Protein AF-A0ABD1E4P8-F1 (afdb_monomer)

Foldseek 3Di:
DDDDDDDPPDDPPPPPPPPPPCPPPPDDFLVRLVVLVVQLVVCCVVPVPDDVQVSLVVSCVVVVHDSVSSVVSVVVCVVPVDRDGPDDPDDDPLPQVPDDPVLLVVLVVLCVVCVVVVHHDDLVNSLVVQCVDPVHDNDDSVSSVVNCVVSVHD

Mean predicted aligned error: 14.33 Å

Solvent-accessible surface area (backbone atoms only — not comparable to full-atom values): 9844 Å² total; per-residue (Å²): 135,87,83,82,88,80,84,80,81,75,77,77,78,79,72,82,78,75,78,68,79,74,73,73,81,62,74,66,51,53,66,60,53,45,52,55,51,51,51,52,51,49,48,43,71,78,40,77,85,63,56,68,69,57,56,36,51,52,52,20,64,74,73,72,45,60,49,69,58,52,49,52,52,53,53,48,30,71,74,66,74,51,84,70,69,69,77,80,86,72,75,81,78,57,77,61,82,73,58,53,71,67,60,53,52,53,52,50,51,56,50,49,50,27,55,76,68,77,41,84,72,44,71,67,61,50,48,53,56,45,59,68,36,86,94,42,80,78,70,52,74,74,52,50,53,56,39,37,51,73,74,73,48,132

Organism: Hypothenemus hampei (NCBI:txid57062)

Structure (mmCIF, N/CA/C/O backbone):
data_AF-A0ABD1E4P8-F1
#
_entry.id   AF-A0ABD1E4P8-F1
#
loop_
_atom_site.group_PDB
_atom_site.id
_atom_site.type_symbol
_atom_site.label_atom_id
_atom_site.label_alt_id
_atom_site.label_comp_id
_atom_site.label_asym_id
_atom_site.label_entity_id
_atom_site.label_seq_id
_atom_site.pdbx_PDB_ins_code
_atom_site.Cartn_x
_atom_site.Cartn_y
_atom_site.Cartn_z
_atom_site.occupancy
_atom_site.B_iso_or_equiv
_atom_site.auth_seq_id
_atom_site.auth_comp_id
_atom_site.auth_asym_id
_atom_site.auth_atom_id
_atom_site.pdbx_PDB_model_num
ATOM 1 N N . MET A 1 1 ? -72.782 -15.344 -14.447 1.00 40.84 1 MET A N 1
ATOM 2 C CA . MET A 1 1 ? -72.439 -14.010 -14.988 1.00 40.84 1 MET A CA 1
ATOM 3 C C . MET A 1 1 ? -71.128 -13.579 -14.341 1.00 40.84 1 MET A C 1
ATOM 5 O O . MET A 1 1 ? -71.060 -13.559 -13.121 1.00 40.84 1 MET A O 1
ATOM 9 N N . ASN A 1 2 ? -70.080 -13.361 -15.140 1.00 48.25 2 ASN A N 1
ATOM 10 C CA . ASN A 1 2 ? -68.762 -12.881 -14.695 1.00 48.25 2 ASN A CA 1
ATOM 11 C C . ASN A 1 2 ? -68.816 -11.394 -14.304 1.00 48.25 2 ASN A C 1
ATOM 13 O O . ASN A 1 2 ? -69.530 -10.641 -14.968 1.00 48.25 2 ASN A O 1
ATOM 17 N N . PRO A 1 3 ? -67.937 -10.936 -13.398 1.00 48.19 3 PRO A N 1
ATOM 18 C CA . PRO A 1 3 ? -67.312 -9.633 -13.546 1.00 48.19 3 PRO A CA 1
ATOM 19 C C . PRO A 1 3 ? -65.810 -9.792 -13.808 1.00 48.19 3 PRO A C 1
ATOM 21 O O . PRO A 1 3 ? -65.098 -10.532 -13.130 1.00 48.19 3 PRO A O 1
ATOM 24 N N . GLY A 1 4 ? -65.367 -9.117 -14.866 1.00 44.00 4 GLY A N 1
ATOM 25 C CA . GLY A 1 4 ? -64.029 -9.193 -15.426 1.00 44.00 4 GLY A CA 1
ATOM 26 C C . GLY A 1 4 ? -62.950 -8.601 -14.526 1.00 44.00 4 GLY A C 1
ATOM 27 O O . GLY A 1 4 ? -63.155 -7.636 -13.791 1.00 44.00 4 GLY A O 1
ATOM 28 N N . GLN A 1 5 ? -61.771 -9.196 -14.650 1.00 42.38 5 GLN A N 1
ATOM 29 C CA . GLN A 1 5 ? -60.509 -8.664 -14.168 1.00 42.38 5 GLN A CA 1
ATOM 30 C C . GLN A 1 5 ? -60.193 -7.345 -14.890 1.00 42.38 5 GLN A C 1
ATOM 32 O O . GLN A 1 5 ? -60.203 -7.294 -16.117 1.00 42.38 5 GLN A O 1
ATOM 37 N N . SER A 1 6 ? -59.858 -6.298 -14.135 1.00 43.81 6 SER A N 1
ATOM 38 C CA . SER A 1 6 ? -59.186 -5.106 -14.659 1.00 43.81 6 SER A CA 1
ATOM 39 C C . SER A 1 6 ? -57.809 -5.022 -14.014 1.00 43.81 6 SER A C 1
ATOM 41 O O . SER A 1 6 ? -57.641 -4.516 -12.904 1.00 43.81 6 SER A O 1
ATOM 43 N N . THR A 1 7 ? -56.813 -5.575 -14.700 1.00 43.88 7 THR A N 1
ATOM 44 C CA . THR A 1 7 ? -55.399 -5.484 -14.340 1.00 43.88 7 THR A CA 1
ATOM 45 C C . THR A 1 7 ? -54.903 -4.065 -14.610 1.00 43.88 7 THR A C 1
ATOM 47 O O . THR A 1 7 ? -54.616 -3.711 -15.752 1.00 43.88 7 THR A O 1
ATOM 50 N N . ASN A 1 8 ? -54.789 -3.236 -13.571 1.00 40.94 8 ASN A N 1
ATOM 51 C CA . ASN A 1 8 ? -54.136 -1.936 -13.696 1.00 40.94 8 ASN A CA 1
ATOM 52 C C . ASN A 1 8 ? -52.611 -2.134 -13.643 1.00 40.94 8 ASN A C 1
ATOM 54 O O . ASN A 1 8 ? -52.008 -2.224 -12.571 1.00 40.94 8 ASN A O 1
ATOM 58 N N . SER A 1 9 ? -51.985 -2.268 -14.812 1.00 40.59 9 SER A N 1
ATOM 59 C CA . SER A 1 9 ? -50.533 -2.327 -14.972 1.00 40.59 9 SER A CA 1
ATOM 60 C C . SER A 1 9 ? -49.925 -0.941 -14.734 1.00 40.59 9 SER A C 1
ATOM 62 O O . SER A 1 9 ? -49.712 -0.164 -15.664 1.00 40.59 9 SER A O 1
ATOM 64 N N . GLY A 1 10 ? -49.642 -0.618 -13.471 1.00 40.12 10 GLY A N 1
ATOM 65 C CA . GLY A 1 10 ? -48.891 0.577 -13.099 1.00 40.12 10 GLY A CA 1
ATOM 66 C C . GLY A 1 10 ? -47.434 0.462 -13.547 1.00 40.12 10 GLY A C 1
ATOM 67 O O . GLY A 1 10 ? -46.610 -0.145 -12.864 1.00 40.12 10 GLY A O 1
ATOM 68 N N . SER A 1 11 ? -47.106 1.043 -14.701 1.00 47.12 11 SER A N 1
ATOM 69 C CA . SER A 1 11 ? -45.734 1.169 -15.195 1.00 47.12 11 SER A CA 1
ATOM 70 C C . SER A 1 11 ? -44.877 1.926 -14.175 1.00 47.12 11 SER A C 1
ATOM 72 O O . SER A 1 11 ? -45.025 3.135 -13.978 1.00 47.12 11 SER A O 1
ATOM 74 N N . ARG A 1 12 ? -43.962 1.214 -13.511 1.00 45.09 12 ARG 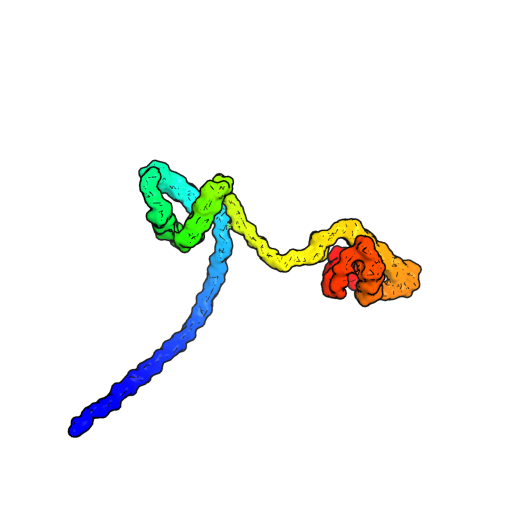A N 1
ATOM 75 C CA . ARG A 1 12 ? -42.985 1.796 -12.586 1.00 45.09 12 ARG A CA 1
ATOM 76 C C . ARG A 1 12 ? -42.028 2.666 -13.401 1.00 45.09 12 ARG A C 1
ATOM 78 O O . ARG A 1 12 ? -41.131 2.151 -14.064 1.00 45.09 12 ARG A O 1
ATOM 85 N N . LYS A 1 13 ? -42.237 3.985 -13.396 1.00 48.09 13 LYS A N 1
ATOM 86 C CA . LYS A 1 13 ? -41.321 4.931 -14.043 1.00 48.09 13 LYS A CA 1
ATOM 87 C C . LYS A 1 13 ? -39.949 4.784 -13.383 1.00 48.09 13 LYS A C 1
ATOM 89 O O . LYS A 1 13 ? -39.792 5.091 -12.203 1.00 48.09 13 LYS A O 1
ATOM 94 N N . HIS A 1 14 ? -38.974 4.268 -14.124 1.00 54.59 14 HIS A N 1
ATOM 95 C CA . HIS A 1 14 ? -37.591 4.202 -13.675 1.00 54.59 14 HIS A CA 1
ATOM 96 C C . HIS A 1 14 ? -37.042 5.632 -13.669 1.00 54.59 14 HIS A C 1
ATOM 98 O O . HIS A 1 14 ? -36.702 6.171 -14.721 1.00 54.59 14 HIS A O 1
ATOM 104 N N . LEU A 1 15 ? -36.995 6.278 -12.499 1.00 54.88 15 LEU A N 1
ATOM 105 C CA . LEU A 1 15 ? -36.341 7.580 -12.390 1.00 54.88 15 LEU A CA 1
ATOM 106 C C . LEU A 1 15 ? -34.852 7.430 -12.744 1.00 54.88 15 LEU A C 1
ATOM 108 O O . LEU A 1 15 ? -34.220 6.452 -12.332 1.00 54.88 15 LEU A O 1
ATOM 112 N N . PRO A 1 16 ? -34.266 8.383 -13.484 1.00 44.53 16 PRO A N 1
ATOM 113 C CA . PRO A 1 16 ? -32.833 8.400 -13.710 1.00 44.53 16 PRO A CA 1
ATOM 114 C C . PRO A 1 16 ? -32.133 8.616 -12.367 1.00 44.53 16 PRO A C 1
ATOM 116 O O . PRO A 1 16 ? -32.320 9.632 -11.695 1.00 44.53 16 PRO A O 1
ATOM 119 N N . THR A 1 17 ? -31.326 7.644 -11.949 1.00 56.31 17 THR A N 1
ATOM 120 C CA . THR A 1 17 ? -30.427 7.801 -10.811 1.00 56.31 17 THR A CA 1
ATOM 121 C C . THR A 1 17 ? -29.372 8.829 -11.192 1.00 56.31 17 THR A C 1
ATOM 123 O O . THR A 1 17 ? -28.424 8.539 -11.921 1.00 56.31 17 THR A O 1
ATOM 126 N N . VAL A 1 18 ? -29.529 10.057 -10.693 1.00 54.09 18 VAL A N 1
ATOM 127 C CA . VAL A 1 18 ? -28.444 11.038 -10.684 1.00 54.09 18 VAL A CA 1
ATOM 128 C C . VAL A 1 18 ? -27.265 10.348 -10.010 1.00 54.09 18 VAL A C 1
ATOM 130 O O . VAL A 1 18 ? -27.347 9.980 -8.833 1.00 54.09 18 VAL A O 1
ATOM 133 N N . LYS A 1 19 ? -26.182 10.110 -10.761 1.00 49.53 19 LYS A N 1
ATOM 134 C CA . LYS A 1 19 ? -24.918 9.659 -10.183 1.00 49.53 19 LYS A CA 1
ATOM 135 C C . LYS A 1 19 ? -24.512 10.743 -9.196 1.00 49.53 19 LYS A C 1
ATOM 137 O O . LYS A 1 19 ? -23.992 11.781 -9.599 1.00 49.53 19 LYS A O 1
ATOM 142 N N . ARG A 1 20 ? -24.816 10.536 -7.910 1.00 49.19 20 ARG A N 1
ATOM 143 C CA . ARG A 1 20 ? -24.300 11.382 -6.838 1.00 49.19 20 ARG A CA 1
ATOM 144 C C . ARG A 1 20 ? -22.804 11.459 -7.085 1.00 49.19 20 ARG A C 1
ATOM 146 O O . ARG A 1 20 ? -22.163 10.412 -7.196 1.00 49.19 20 ARG A O 1
ATOM 153 N N . LYS A 1 21 ? -22.278 12.677 -7.241 1.00 45.06 21 LYS A N 1
ATOM 154 C CA . LYS A 1 21 ? -20.838 12.931 -7.205 1.00 45.06 21 LYS A CA 1
ATOM 155 C C . LYS A 1 21 ? -20.342 12.131 -6.006 1.00 45.06 21 LYS A C 1
ATOM 157 O O . LYS A 1 21 ? -20.798 12.375 -4.889 1.00 45.06 21 LYS A O 1
ATOM 162 N N . LEU A 1 22 ? -19.555 11.087 -6.249 1.00 48.03 22 LEU A N 1
ATOM 163 C CA . LEU A 1 22 ? -18.988 10.304 -5.170 1.00 48.03 22 LEU A CA 1
ATOM 164 C C . LEU A 1 22 ? -18.053 11.285 -4.467 1.00 48.03 22 LEU A C 1
ATOM 166 O O . LEU A 1 22 ? -16.967 11.570 -4.965 1.00 48.03 22 LEU A O 1
ATOM 170 N N . CYS A 1 23 ? -18.507 11.893 -3.371 1.00 47.69 23 CYS A N 1
ATOM 171 C CA . CYS A 1 23 ? -17.600 12.475 -2.402 1.00 47.69 23 CYS A CA 1
ATOM 172 C C . CYS A 1 23 ? -16.769 11.280 -1.972 1.00 47.69 23 CYS A C 1
ATOM 174 O O . CYS A 1 23 ? -17.288 10.462 -1.219 1.00 47.69 23 CYS A O 1
ATOM 176 N N . ASN A 1 24 ? -15.595 11.084 -2.581 1.00 54.03 24 ASN A N 1
ATOM 177 C CA . ASN A 1 24 ? -14.707 9.974 -2.274 1.00 54.03 24 ASN A CA 1
ATOM 178 C C . ASN A 1 24 ? -14.620 9.926 -0.753 1.00 54.03 24 ASN A C 1
ATOM 180 O O . ASN A 1 24 ? -14.022 10.843 -0.183 1.00 54.03 24 ASN A O 1
ATOM 184 N N . PRO A 1 25 ? -15.227 8.933 -0.077 1.00 53.06 25 PRO A N 1
ATOM 185 C CA . PRO A 1 25 ? -15.009 8.784 1.337 1.00 53.06 25 PRO A CA 1
ATOM 186 C C . PRO A 1 25 ? -13.620 8.170 1.388 1.00 53.06 25 PRO A C 1
ATOM 188 O O . PRO A 1 25 ? -13.446 6.951 1.375 1.00 53.06 25 PRO A O 1
ATOM 191 N N . GLY A 1 26 ? -12.616 9.040 1.269 1.00 69.06 26 GLY A N 1
ATOM 192 C CA . GLY A 1 26 ? -11.229 8.692 1.460 1.00 69.06 26 GLY A CA 1
ATOM 193 C C . GLY A 1 26 ? -11.082 7.972 2.793 1.00 69.06 26 GLY A C 1
ATOM 194 O O . GLY A 1 26 ? -11.981 7.931 3.636 1.00 69.06 26 GLY A O 1
ATOM 195 N N . HIS A 1 27 ? -9.935 7.339 2.976 1.00 75.75 27 HIS A N 1
ATOM 196 C CA . HIS A 1 27 ? -9.672 6.651 4.227 1.00 75.75 27 HIS A CA 1
ATOM 197 C C . HIS A 1 27 ? -9.701 7.685 5.363 1.00 75.75 27 HIS A C 1
ATOM 199 O O . HIS A 1 27 ? -9.238 8.806 5.156 1.00 75.75 27 HIS A O 1
ATOM 205 N N . LEU A 1 28 ? -10.211 7.313 6.544 1.00 85.06 28 LEU A N 1
ATOM 206 C CA . LEU A 1 28 ? -10.187 8.224 7.692 1.00 85.06 28 LEU A CA 1
ATOM 207 C C . LEU A 1 28 ? -8.745 8.660 7.962 1.00 85.06 28 LEU A C 1
ATOM 209 O O . LEU A 1 28 ? -7.833 7.820 8.031 1.00 85.06 28 LEU A O 1
ATOM 213 N N . THR A 1 29 ? -8.583 9.968 8.121 1.00 88.69 29 THR A N 1
ATOM 214 C CA . THR A 1 29 ? -7.350 10.626 8.538 1.00 88.69 29 THR A CA 1
ATOM 215 C C . THR A 1 29 ? -6.950 10.156 9.935 1.00 88.69 29 THR A C 1
ATOM 217 O O . THR A 1 29 ? -7.761 9.646 10.715 1.00 88.69 29 THR A O 1
ATOM 220 N N . VAL A 1 30 ? -5.674 10.335 10.280 1.00 89.38 30 VAL A N 1
ATOM 221 C CA . VAL A 1 30 ? -5.161 9.989 11.616 1.00 89.38 30 VAL A CA 1
ATOM 222 C C . VAL A 1 30 ? -5.917 10.753 12.704 1.00 89.38 30 VAL A C 1
ATOM 224 O O . VAL A 1 30 ? -6.256 10.172 13.731 1.00 89.38 30 VAL A O 1
ATOM 227 N N . ILE A 1 31 ? -6.241 12.025 12.451 1.00 90.69 31 ILE A N 1
ATOM 228 C CA . ILE A 1 31 ? -6.966 12.885 13.390 1.00 90.69 31 ILE A CA 1
ATOM 229 C C . ILE A 1 31 ? -8.373 12.333 13.639 1.00 90.69 31 ILE A C 1
ATOM 231 O O . ILE A 1 31 ? -8.759 12.155 14.790 1.00 90.69 31 ILE A O 1
ATOM 235 N N . GLU A 1 32 ? -9.117 11.970 12.591 1.00 91.69 32 GLU A N 1
ATOM 236 C CA . GLU A 1 32 ? -10.459 11.386 12.739 1.00 91.69 32 GLU A CA 1
ATOM 237 C C . GLU A 1 32 ? -10.425 10.069 13.525 1.00 91.69 32 GLU A C 1
ATOM 239 O O . GLU A 1 32 ? -11.238 9.855 14.429 1.00 91.69 32 GLU A O 1
ATOM 244 N N . LYS A 1 33 ? -9.448 9.195 13.242 1.00 93.00 33 LYS A N 1
ATOM 245 C CA . LYS A 1 33 ? -9.246 7.962 14.019 1.00 93.00 33 LYS A CA 1
ATOM 246 C C . LYS A 1 33 ? -8.911 8.258 15.483 1.00 93.00 33 LYS A C 1
ATOM 248 O O . LYS A 1 33 ? -9.417 7.574 16.373 1.00 93.00 33 LYS A O 1
ATOM 253 N N . GLN A 1 34 ? -8.081 9.268 15.741 1.00 94.75 34 GLN A N 1
ATOM 254 C CA . GLN A 1 34 ? -7.693 9.661 17.091 1.00 94.75 34 GLN A CA 1
ATOM 255 C C . GLN A 1 34 ? -8.891 10.191 17.880 1.00 94.75 34 GLN A C 1
ATOM 257 O O . GLN A 1 34 ? -9.080 9.796 19.029 1.00 94.75 34 GLN A O 1
ATOM 262 N N . THR A 1 35 ? -9.739 11.013 17.260 1.00 94.62 35 THR A N 1
ATOM 263 C CA . THR A 1 35 ? -10.977 11.511 17.872 1.00 94.62 35 THR A CA 1
ATOM 264 C C . THR A 1 35 ? -11.891 10.355 18.274 1.00 94.62 35 THR A C 1
ATOM 266 O O . THR A 1 35 ? -12.343 10.306 19.418 1.00 94.62 35 THR A O 1
ATOM 269 N N . LEU A 1 36 ? -12.091 9.368 17.388 1.00 95.12 36 LEU A N 1
ATOM 270 C CA . LEU A 1 36 ? -12.872 8.158 17.686 1.00 95.12 36 LEU A CA 1
ATOM 271 C C . LEU A 1 36 ? -12.315 7.385 18.891 1.00 95.12 36 LEU A C 1
ATOM 273 O O . LEU A 1 36 ? -13.072 6.950 19.759 1.00 95.12 36 LEU A O 1
ATOM 277 N N . ILE A 1 37 ? 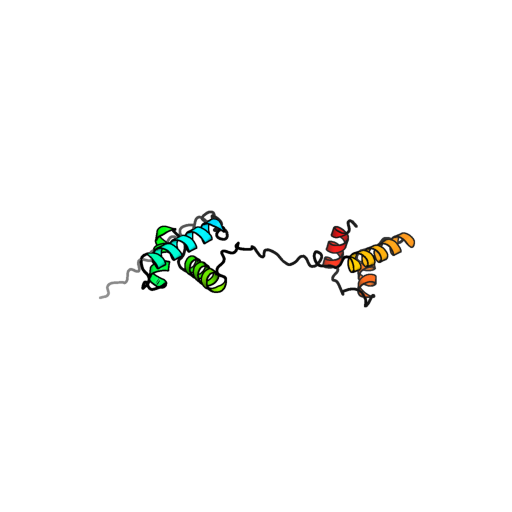-10.992 7.245 18.977 1.00 94.94 37 ILE A N 1
ATOM 278 C CA . ILE A 1 37 ? -10.326 6.551 20.088 1.00 94.94 37 ILE A CA 1
ATOM 279 C C . ILE A 1 37 ? -10.417 7.355 21.387 1.00 94.94 37 ILE A C 1
ATOM 281 O O . ILE A 1 37 ? -10.617 6.769 22.450 1.00 94.94 37 ILE A O 1
ATOM 285 N N . ASN A 1 38 ? -10.321 8.681 21.323 1.00 95.38 38 ASN A N 1
ATOM 286 C CA . ASN A 1 38 ? -10.475 9.547 22.489 1.00 95.38 38 ASN A CA 1
ATOM 287 C C . ASN A 1 38 ? -11.899 9.466 23.058 1.00 95.38 38 ASN A C 1
ATOM 289 O O . ASN A 1 38 ? -12.054 9.320 24.268 1.00 95.38 38 ASN A O 1
ATOM 293 N N . MET A 1 39 ? -12.929 9.464 22.206 1.00 94.31 39 MET A N 1
ATOM 294 C CA . MET A 1 39 ? -14.314 9.248 22.650 1.00 94.31 39 MET A CA 1
ATOM 295 C C . MET A 1 39 ? -14.514 7.862 23.255 1.00 94.31 39 MET A C 1
ATOM 297 O O . MET A 1 39 ? -15.127 7.738 24.310 1.00 94.31 39 MET A O 1
ATOM 301 N N . TYR A 1 40 ? -13.943 6.824 22.640 1.00 93.75 40 TYR A N 1
ATOM 302 C CA . TYR A 1 40 ? -13.971 5.476 23.203 1.00 93.75 40 TYR A CA 1
ATOM 303 C C . TYR A 1 40 ? -13.344 5.422 24.605 1.00 93.75 40 TYR A C 1
ATOM 305 O O . TYR A 1 40 ? -13.932 4.839 25.513 1.00 93.75 40 TYR A O 1
ATOM 313 N N . LYS A 1 41 ? -12.182 6.060 24.804 1.00 93.38 41 LYS A N 1
ATOM 314 C CA . LYS A 1 41 ? -11.537 6.162 26.122 1.00 93.38 41 LYS A CA 1
ATOM 315 C C . LYS A 1 41 ? -12.417 6.903 27.125 1.00 93.38 41 LYS A C 1
ATOM 317 O O . LYS A 1 41 ? -12.573 6.419 28.238 1.00 93.38 41 LYS A O 1
ATOM 322 N N . LYS A 1 42 ? -13.020 8.025 26.722 1.00 93.50 42 LYS A N 1
ATOM 323 C CA . LYS A 1 42 ? -13.918 8.809 27.577 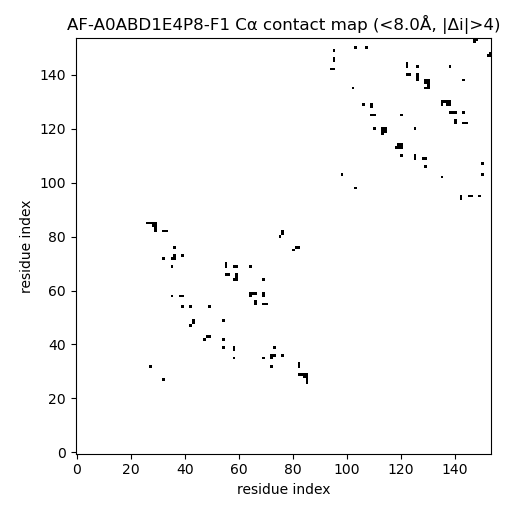1.00 93.50 42 LYS A CA 1
ATOM 324 C C . LYS A 1 42 ? -15.110 7.974 28.057 1.00 93.50 42 LYS A C 1
ATOM 326 O O . LYS A 1 42 ? -15.339 7.881 29.254 1.00 93.50 42 LYS A O 1
ATOM 331 N N . ILE A 1 43 ? -15.800 7.290 27.142 1.00 91.12 43 ILE A N 1
ATOM 332 C CA . ILE A 1 43 ? -16.971 6.464 27.479 1.00 91.12 43 ILE A CA 1
ATOM 333 C C . ILE A 1 43 ? -16.590 5.295 28.397 1.00 91.12 43 ILE A C 1
ATOM 335 O O . ILE A 1 43 ? -17.373 4.924 29.267 1.00 91.12 43 ILE A O 1
ATOM 339 N N . LEU A 1 44 ? -15.392 4.721 28.243 1.00 88.81 44 LEU A N 1
ATOM 340 C CA . LEU A 1 44 ? -14.899 3.695 29.165 1.00 88.81 44 LEU A CA 1
ATOM 341 C C . LEU A 1 44 ? -14.623 4.234 30.571 1.00 88.81 44 LEU A C 1
ATOM 343 O O . LEU A 1 44 ? -14.884 3.522 31.539 1.00 88.81 44 LEU A O 1
ATOM 347 N N . THR A 1 45 ? -14.090 5.453 30.682 1.00 90.06 45 THR A N 1
ATOM 348 C CA . THR A 1 45 ? -13.866 6.114 31.974 1.00 90.06 45 THR A CA 1
ATOM 349 C C . THR A 1 45 ? -15.193 6.432 32.657 1.00 90.06 45 THR A C 1
ATOM 351 O O . THR A 1 45 ? -15.356 6.128 33.835 1.00 90.06 45 THR A O 1
ATOM 354 N N . ASP A 1 46 ? -16.153 6.975 31.906 1.00 87.19 46 ASP A N 1
ATOM 355 C CA . ASP A 1 46 ? -17.454 7.391 32.434 1.00 87.19 46 ASP A CA 1
ATOM 356 C C . ASP A 1 46 ? -18.352 6.180 32.757 1.00 87.19 46 ASP A C 1
ATOM 358 O O . ASP A 1 46 ? -19.111 6.198 33.722 1.00 87.19 46 ASP A O 1
ATOM 362 N N . ASN A 1 47 ? -18.266 5.102 31.965 1.00 80.94 47 ASN A N 1
ATOM 363 C CA . ASN A 1 47 ? -19.138 3.929 32.058 1.00 80.94 47 ASN A CA 1
ATOM 364 C C . ASN A 1 47 ? -18.375 2.609 31.832 1.00 80.94 47 ASN A C 1
ATOM 366 O O . ASN A 1 47 ? -18.487 1.954 30.790 1.00 80.94 47 ASN A O 1
ATOM 370 N N . SER A 1 48 ? -17.652 2.163 32.862 1.00 73.12 48 SER A N 1
ATOM 371 C CA . SER A 1 48 ? -16.764 0.983 32.829 1.00 73.12 48 SER A CA 1
ATOM 372 C C . SER A 1 48 ? -17.436 -0.348 32.417 1.00 73.12 48 SER A C 1
ATOM 374 O O . SER A 1 48 ? -16.782 -1.230 31.861 1.00 73.12 48 SER A O 1
ATOM 376 N N . LYS A 1 49 ? -18.754 -0.511 32.618 1.00 76.25 49 LYS A N 1
ATOM 377 C CA . LYS A 1 49 ? -19.484 -1.772 32.339 1.00 76.25 49 LYS A CA 1
ATOM 378 C C . LYS A 1 49 ? -20.261 -1.792 31.015 1.00 76.25 49 LYS A C 1
ATOM 380 O O . LYS A 1 49 ? -20.987 -2.750 30.742 1.00 76.25 49 LYS A O 1
ATOM 385 N N . SER A 1 50 ? -20.135 -0.762 30.181 1.00 82.25 50 SER A N 1
ATOM 386 C CA . SER A 1 50 ? -20.891 -0.680 28.930 1.00 82.25 50 SER A CA 1
ATOM 387 C C . SER A 1 50 ? -20.445 -1.728 27.906 1.00 82.25 50 SER A C 1
ATOM 389 O O . SER A 1 50 ? -19.261 -1.893 27.605 1.00 82.25 50 SER A O 1
ATOM 391 N N . LYS A 1 51 ? -21.416 -2.428 27.303 1.00 87.69 51 LYS A N 1
ATOM 392 C CA . LYS A 1 51 ? -21.153 -3.363 26.198 1.00 87.69 51 LYS A CA 1
ATOM 393 C C . LYS A 1 51 ? -20.551 -2.598 25.017 1.00 87.69 51 LYS A C 1
ATOM 395 O O . LYS A 1 51 ? -21.080 -1.563 24.616 1.00 87.69 51 LYS A O 1
ATOM 400 N N . THR A 1 52 ? -19.507 -3.148 24.388 1.00 88.44 52 THR A N 1
ATOM 401 C CA . THR A 1 52 ? -18.821 -2.505 23.245 1.00 88.44 52 THR A CA 1
ATOM 402 C C . THR A 1 52 ? -19.780 -2.138 22.105 1.00 88.44 52 THR A C 1
ATOM 404 O O . THR A 1 52 ? -19.579 -1.125 21.449 1.00 88.44 52 THR A O 1
ATOM 407 N N . VAL A 1 53 ? -20.845 -2.919 21.892 1.00 91.69 53 VAL A N 1
ATOM 408 C CA . VAL A 1 53 ? -21.875 -2.642 20.875 1.00 91.69 53 VAL A CA 1
ATOM 409 C C . VAL A 1 53 ? -22.565 -1.295 21.097 1.00 91.69 53 VAL A C 1
ATOM 411 O O . VAL A 1 53 ? -22.749 -0.536 20.145 1.00 91.69 53 VAL A O 1
ATOM 414 N N . ASN A 1 54 ? -22.895 -0.974 22.348 1.00 93.19 54 ASN A N 1
ATOM 415 C CA . ASN A 1 54 ? -23.584 0.267 22.691 1.00 93.19 54 ASN A CA 1
ATOM 416 C C . ASN A 1 54 ? -22.640 1.457 22.522 1.00 93.19 54 ASN A C 1
ATOM 418 O O . ASN A 1 54 ? -23.000 2.419 21.852 1.00 93.19 54 ASN A O 1
ATOM 422 N N . VAL A 1 55 ? -21.401 1.321 23.007 1.00 93.56 55 VAL A N 1
ATOM 423 C CA . VAL A 1 55 ? -20.345 2.336 22.855 1.00 93.56 55 VAL A CA 1
ATOM 424 C C . VAL A 1 55 ? -20.094 2.653 21.379 1.00 93.56 55 VAL A C 1
ATOM 426 O O . VAL A 1 55 ? -20.032 3.811 20.983 1.00 93.56 55 VAL A O 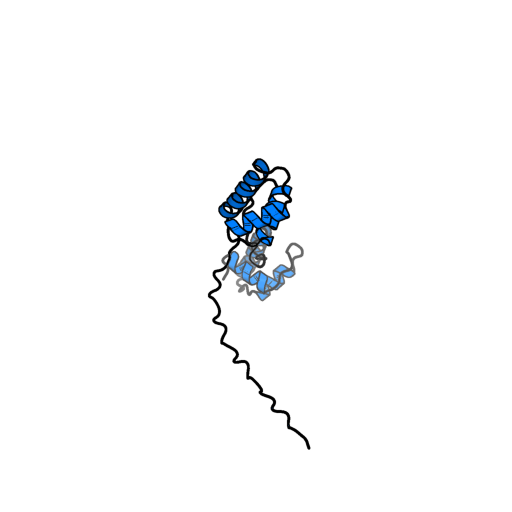1
ATOM 429 N N . VAL A 1 56 ? -19.998 1.626 20.528 1.00 95.38 56 VAL A N 1
ATOM 430 C CA . VAL A 1 56 ? -19.824 1.820 19.082 1.00 95.38 56 VAL A CA 1
ATOM 431 C C . VAL A 1 56 ? -21.036 2.508 18.459 1.00 95.38 56 VAL A C 1
ATOM 433 O O . VAL A 1 56 ? -20.864 3.369 17.600 1.00 95.38 56 VAL A O 1
ATOM 436 N N . SER A 1 57 ? -22.251 2.129 18.861 1.00 94.69 57 SER A N 1
ATOM 437 C CA . SER A 1 57 ? -23.475 2.733 18.331 1.00 94.69 57 SER A CA 1
ATOM 438 C C . SER A 1 57 ? -23.583 4.215 18.689 1.00 94.69 57 SER A C 1
ATOM 440 O O . SER A 1 57 ? -23.971 5.008 17.836 1.00 94.69 57 SER A O 1
ATOM 442 N N . GLU A 1 58 ? -23.210 4.579 19.915 1.00 93.25 58 GLU A N 1
ATOM 443 C CA . GLU A 1 58 ? -23.170 5.960 20.395 1.00 93.25 58 GLU A CA 1
ATOM 444 C C . GLU A 1 58 ? -22.140 6.785 19.615 1.00 93.25 58 GLU A C 1
ATOM 446 O O . GLU A 1 58 ? -22.496 7.775 18.979 1.00 93.25 58 GLU A O 1
ATOM 451 N N . ILE A 1 59 ? -20.887 6.319 19.550 1.00 94.88 59 ILE A N 1
ATOM 452 C CA . ILE A 1 59 ? -19.807 6.997 18.816 1.00 94.88 59 ILE A CA 1
ATOM 453 C C . ILE A 1 59 ? -20.170 7.177 17.336 1.00 94.88 59 ILE A C 1
ATOM 455 O O . ILE A 1 59 ? -19.989 8.254 16.772 1.00 94.88 59 ILE A O 1
ATOM 459 N N . ALA A 1 60 ? -20.697 6.132 16.696 1.00 95.44 60 ALA A N 1
ATOM 460 C CA . ALA A 1 60 ? -21.116 6.184 15.299 1.00 95.44 60 ALA A CA 1
ATOM 461 C C . ALA A 1 60 ? -22.200 7.246 15.061 1.00 95.44 60 ALA A C 1
ATOM 463 O O . ALA A 1 60 ? -22.134 7.971 14.070 1.00 95.44 60 ALA A O 1
ATOM 464 N N . SER A 1 61 ? -23.166 7.349 15.980 1.00 94.31 61 SER A N 1
ATOM 465 C CA . SER A 1 61 ? -24.248 8.332 15.905 1.00 94.31 61 SER A CA 1
ATOM 466 C C . SER A 1 61 ? -23.751 9.762 16.109 1.00 94.31 61 SER A C 1
ATOM 468 O O . SER A 1 61 ? -24.212 10.656 15.411 1.00 94.31 61 SER A O 1
ATOM 470 N N . VAL A 1 62 ? -22.816 9.979 17.040 1.00 93.06 62 VAL A N 1
ATOM 471 C CA . VAL A 1 62 ? -22.280 11.314 17.358 1.00 93.06 62 VAL A CA 1
ATOM 472 C C . VAL A 1 62 ? -21.393 11.849 16.233 1.00 93.06 62 VAL A C 1
ATOM 474 O O . VAL A 1 62 ? -21.494 13.015 15.870 1.00 93.06 62 VAL A O 1
ATOM 477 N N . VAL A 1 63 ? -20.528 11.007 15.663 1.00 91.81 63 VAL A N 1
ATOM 478 C CA . VAL A 1 63 ? -19.552 11.436 14.641 1.00 91.81 63 VAL A CA 1
ATOM 479 C C . VAL A 1 63 ? -20.121 11.358 13.224 1.00 91.81 63 VAL A C 1
ATOM 481 O O . VAL A 1 63 ? -19.572 11.956 12.304 1.00 91.81 63 VAL A O 1
ATOM 484 N N . GLY A 1 64 ? -21.203 10.604 13.015 1.00 91.56 64 GLY A N 1
ATOM 485 C CA . GLY A 1 64 ? -21.749 10.359 11.679 1.00 91.56 64 GLY A CA 1
ATOM 486 C C . GLY A 1 64 ? -20.902 9.382 10.857 1.00 91.56 64 GLY A C 1
ATOM 487 O O . GLY A 1 64 ? -20.789 9.514 9.640 1.00 91.56 64 GLY A O 1
ATOM 488 N N . VAL A 1 65 ? -20.291 8.389 11.511 1.00 91.88 65 VAL A N 1
ATOM 489 C CA . VAL A 1 65 ? -19.440 7.372 10.870 1.00 91.88 65 VAL A CA 1
ATOM 490 C C . VAL A 1 65 ? -20.120 6.008 10.941 1.00 91.88 65 VAL A C 1
ATOM 492 O O . VAL A 1 65 ? -20.780 5.670 11.919 1.00 91.88 65 VAL A O 1
ATOM 495 N N . ALA A 1 66 ? -19.933 5.176 9.916 1.00 93.06 66 ALA A N 1
ATOM 496 C CA . ALA A 1 66 ? -20.463 3.817 9.917 1.00 93.06 66 ALA A CA 1
ATOM 497 C C . ALA A 1 66 ? -19.956 3.002 11.124 1.00 93.06 66 ALA A C 1
ATOM 499 O O . ALA A 1 66 ? -18.753 2.957 11.399 1.00 93.06 66 ALA A O 1
ATOM 500 N N . LYS A 1 67 ? -20.864 2.276 11.796 1.00 95.31 67 LYS A N 1
ATOM 501 C CA . LYS A 1 67 ? -20.543 1.419 12.958 1.00 95.31 67 LYS A CA 1
ATOM 502 C C . LYS A 1 67 ? -19.393 0.449 12.663 1.00 95.31 67 LYS A C 1
ATOM 504 O O . LYS A 1 67 ? -18.518 0.256 13.500 1.00 95.31 67 LYS A O 1
ATOM 509 N N . SER A 1 68 ? -19.361 -0.123 11.457 1.00 94.00 68 SER A N 1
ATOM 510 C CA . SER A 1 68 ? -18.306 -1.037 10.994 1.00 94.00 68 SER A CA 1
ATOM 511 C C . SER A 1 68 ? -16.910 -0.400 11.005 1.00 94.00 68 SER A C 1
ATOM 513 O O . SER A 1 68 ? -15.942 -1.047 11.406 1.00 94.00 68 SER A O 1
ATOM 515 N N . THR A 1 69 ? -16.797 0.873 10.624 1.00 92.81 69 THR A N 1
ATOM 516 C CA . THR A 1 69 ? -15.537 1.626 10.648 1.00 92.81 69 THR A CA 1
ATOM 517 C C . THR A 1 69 ? -15.064 1.858 12.080 1.00 92.81 69 THR A C 1
ATOM 519 O O . THR A 1 69 ? -13.900 1.601 12.387 1.00 92.81 69 THR A O 1
ATOM 522 N N . VAL A 1 70 ? -15.971 2.268 12.972 1.00 94.62 70 VAL A N 1
ATOM 523 C CA . VAL A 1 70 ? -15.673 2.462 14.401 1.00 94.62 70 VAL A CA 1
ATOM 524 C C . VAL A 1 70 ? -15.207 1.147 15.036 1.00 94.62 70 VAL A C 1
ATOM 526 O O . VAL A 1 70 ? -14.178 1.119 15.709 1.00 94.62 70 VAL A O 1
ATOM 529 N N . TYR A 1 71 ? -15.893 0.035 14.751 1.00 95.19 71 TYR A N 1
ATOM 530 C CA . TYR A 1 71 ? -15.469 -1.300 15.182 1.00 95.19 71 TYR 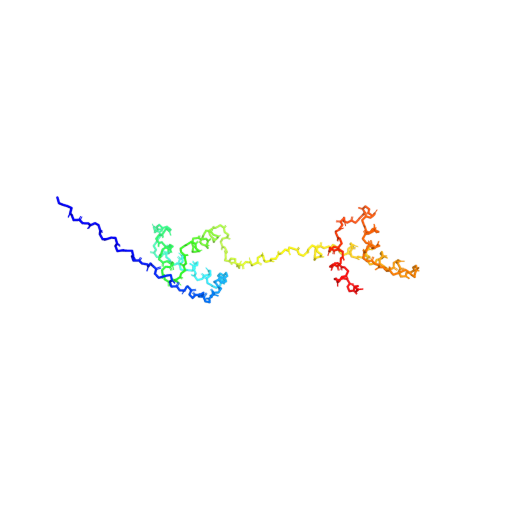A CA 1
ATOM 531 C C . TYR A 1 71 ? -14.054 -1.640 14.726 1.00 95.19 71 TYR A C 1
ATOM 533 O O . TYR A 1 71 ? -13.250 -2.109 15.532 1.00 95.19 71 TYR A O 1
ATOM 541 N N . ARG A 1 72 ? -13.746 -1.415 13.443 1.00 92.88 72 ARG A N 1
ATOM 542 C CA . ARG A 1 72 ? -12.428 -1.717 12.878 1.00 92.88 72 ARG A CA 1
ATOM 543 C C . ARG A 1 72 ? -11.330 -0.926 13.586 1.00 92.88 72 ARG A C 1
ATOM 545 O O . ARG A 1 72 ? -10.326 -1.518 13.963 1.00 92.88 72 ARG A O 1
ATOM 552 N N . ILE A 1 73 ? -11.560 0.365 13.827 1.00 93.50 73 ILE A N 1
ATOM 553 C CA . ILE A 1 73 ? -10.609 1.256 14.507 1.00 93.50 73 ILE A CA 1
ATOM 554 C C . ILE A 1 73 ? -10.405 0.844 15.966 1.00 93.50 73 ILE A C 1
ATOM 556 O O . ILE A 1 73 ? -9.268 0.734 16.414 1.00 93.50 73 ILE A O 1
ATOM 560 N N . ILE A 1 74 ? -11.479 0.558 16.708 1.00 93.75 74 ILE A N 1
ATOM 561 C CA . ILE A 1 74 ? -11.365 0.106 18.103 1.00 93.75 74 ILE A CA 1
ATOM 562 C C . ILE A 1 74 ? -10.653 -1.247 18.176 1.00 93.75 74 ILE A C 1
ATOM 564 O O . ILE A 1 74 ? -9.839 -1.458 19.072 1.00 93.75 74 ILE A O 1
ATOM 568 N N . LYS A 1 75 ? -10.941 -2.169 17.250 1.00 93.56 75 LYS A N 1
ATOM 569 C CA . LYS A 1 75 ? -10.268 -3.471 17.178 1.00 93.56 75 LYS A CA 1
ATOM 570 C C . LYS A 1 75 ? -8.772 -3.298 16.924 1.00 93.56 75 LYS A C 1
ATOM 572 O O . LYS A 1 75 ? -7.975 -3.856 17.670 1.00 93.56 75 LYS A O 1
ATOM 577 N N . GLU A 1 76 ? -8.409 -2.502 15.921 1.00 92.12 76 GLU A N 1
ATOM 578 C CA . GLU A 1 76 ? -7.018 -2.171 15.599 1.00 92.12 76 GLU A CA 1
ATOM 579 C C . GLU A 1 76 ? -6.309 -1.570 16.819 1.00 92.12 76 GLU A C 1
ATOM 581 O O . GLU A 1 76 ? -5.300 -2.107 17.264 1.00 92.12 76 GLU A O 1
ATOM 586 N N . TYR A 1 77 ? -6.912 -0.556 17.445 1.00 93.62 77 TYR A N 1
ATOM 587 C CA . TYR A 1 77 ? -6.387 0.082 18.650 1.00 93.62 77 TYR A CA 1
ATOM 588 C C . TYR A 1 77 ? -6.237 -0.888 19.828 1.00 93.62 77 TYR A C 1
ATOM 590 O O . TYR A 1 77 ? -5.269 -0.809 20.578 1.00 93.62 77 TYR A O 1
ATOM 598 N N . LYS A 1 78 ? -7.167 -1.829 20.026 1.00 91.12 78 LYS A N 1
ATOM 599 C CA . LYS A 1 78 ? -7.044 -2.832 21.095 1.00 91.12 78 LYS A CA 1
ATOM 600 C C . LYS A 1 78 ? -5.832 -3.738 20.890 1.00 91.12 78 LYS A C 1
ATOM 602 O O . LYS A 1 78 ? -5.198 -4.073 21.890 1.00 91.12 78 LYS A O 1
ATOM 607 N N . CYS A 1 79 ? -5.529 -4.091 19.641 1.00 91.25 79 CYS A N 1
ATOM 608 C CA . CYS A 1 79 ? -4.398 -4.936 19.268 1.00 91.25 79 CYS A CA 1
ATOM 609 C C . CYS A 1 79 ? -3.061 -4.184 19.306 1.00 91.25 79 CYS A C 1
ATOM 611 O O . CYS A 1 79 ? -2.105 -4.694 19.876 1.00 91.25 79 CYS A O 1
ATOM 613 N N . THR A 1 80 ? -2.985 -2.986 18.720 1.00 90.25 80 THR A N 1
ATOM 614 C CA . THR A 1 80 ? -1.717 -2.254 18.530 1.00 90.25 80 THR A CA 1
ATOM 615 C C . THR A 1 80 ? -1.442 -1.208 19.606 1.00 90.25 80 THR A C 1
ATOM 617 O O . THR A 1 80 ? -0.306 -0.776 19.758 1.00 90.25 80 THR A O 1
ATOM 620 N N . LYS A 1 81 ? -2.477 -0.753 20.326 1.00 89.62 81 LYS A N 1
ATOM 621 C CA . LYS A 1 81 ? -2.457 0.409 21.240 1.00 89.62 81 LYS A CA 1
ATOM 622 C C . LYS A 1 81 ? -2.046 1.731 20.585 1.00 89.62 81 LYS A C 1
ATOM 624 O O . LYS A 1 81 ? -1.858 2.721 21.289 1.00 89.62 81 LYS A O 1
ATOM 629 N N . MET A 1 82 ? -1.992 1.783 19.255 1.00 87.25 82 MET A N 1
ATOM 630 C CA . MET A 1 82 ? -1.576 2.950 18.478 1.00 87.25 82 MET A CA 1
ATOM 631 C C . MET A 1 82 ? -2.606 3.301 17.406 1.00 87.25 82 MET A C 1
ATOM 633 O O . MET A 1 82 ? -3.369 2.449 16.951 1.00 87.25 82 MET A O 1
ATOM 637 N N . VAL A 1 83 ? -2.623 4.570 16.994 1.00 86.50 83 VAL A N 1
ATOM 638 C CA . VAL A 1 83 ? -3.470 5.053 15.897 1.00 86.50 83 VAL A CA 1
ATOM 639 C C . VAL A 1 83 ? -2.632 5.089 14.633 1.00 86.50 83 VAL A C 1
ATOM 641 O O . VAL A 1 83 ? -1.818 5.992 14.458 1.00 86.50 83 VAL A O 1
ATOM 644 N N . SER A 1 84 ? -2.798 4.090 13.766 1.00 78.06 84 SER A N 1
ATOM 645 C CA . SER A 1 84 ? -2.016 4.030 12.535 1.00 78.06 84 SER A CA 1
ATOM 646 C C . SER A 1 84 ? -2.658 4.870 11.418 1.00 78.06 84 SER A C 1
ATOM 648 O O . SER A 1 84 ? -3.896 4.914 11.287 1.00 78.06 84 SER A O 1
ATOM 650 N N . PRO A 1 85 ? -1.852 5.538 10.576 1.00 78.44 85 PRO A N 1
ATOM 651 C CA . PRO A 1 85 ? -2.330 6.094 9.321 1.00 78.44 85 PRO A CA 1
ATOM 652 C C . PRO A 1 85 ? -2.949 5.005 8.450 1.00 78.44 85 PRO A C 1
ATOM 654 O O . PRO A 1 85 ? -2.468 3.877 8.383 1.00 78.44 85 PRO A O 1
ATOM 657 N N . SER A 1 86 ? -4.038 5.338 7.763 1.00 74.81 86 SER A N 1
ATOM 658 C CA . SER A 1 86 ? -4.537 4.457 6.713 1.00 74.81 86 SER A CA 1
ATOM 659 C C . SER A 1 86 ? -3.590 4.534 5.520 1.00 74.81 86 SER A C 1
ATOM 661 O O . SER A 1 86 ? -3.651 5.486 4.746 1.00 74.81 86 SER A O 1
ATOM 663 N N . GLU A 1 87 ? -2.713 3.549 5.369 1.00 67.81 87 GLU A N 1
ATOM 664 C CA . GLU A 1 87 ? -1.843 3.480 4.202 1.00 67.81 87 GLU A CA 1
ATOM 665 C C . GLU A 1 87 ? -2.642 3.053 2.973 1.00 67.81 87 GLU A C 1
ATOM 667 O O . GLU A 1 87 ? -3.197 1.951 2.910 1.00 67.81 87 GLU A O 1
ATOM 672 N N . HIS A 1 88 ? -2.677 3.917 1.961 1.00 64.31 88 HIS A N 1
ATOM 673 C CA . HIS A 1 88 ? -3.130 3.503 0.647 1.00 64.31 88 HIS A CA 1
ATOM 674 C C . HIS A 1 88 ? -2.032 2.657 -0.000 1.00 64.31 88 HIS A C 1
ATOM 676 O O . HIS A 1 88 ? -1.074 3.185 -0.563 1.00 64.31 88 HIS A O 1
ATOM 682 N N . LYS A 1 89 ? -2.176 1.330 0.049 1.00 62.59 89 LYS A N 1
ATOM 683 C CA . LYS A 1 89 ? -1.355 0.413 -0.755 1.00 62.59 89 LYS A CA 1
ATOM 684 C C . LYS A 1 89 ? -1.878 0.404 -2.191 1.00 62.59 89 LYS A C 1
ATOM 686 O O . LYS A 1 89 ? -2.478 -0.562 -2.651 1.00 62.59 89 LYS A O 1
ATOM 691 N N . GLY A 1 90 ? -1.748 1.546 -2.857 1.00 59.59 90 GLY A N 1
ATOM 692 C CA . GLY A 1 90 ? -2.170 1.728 -4.236 1.00 59.59 90 GLY A CA 1
ATOM 693 C C . GLY A 1 90 ? -1.139 1.186 -5.221 1.00 59.59 90 GLY A C 1
ATOM 694 O O . GLY A 1 90 ? 0.052 1.464 -5.099 1.00 59.59 90 GLY A O 1
ATOM 695 N N . GLY A 1 91 ? -1.624 0.484 -6.246 1.00 68.31 91 GLY A N 1
ATOM 696 C CA . GLY A 1 91 ? -0.879 0.200 -7.472 1.00 68.31 91 GLY A CA 1
ATOM 697 C C . GLY A 1 91 ? -0.174 -1.157 -7.530 1.00 68.31 91 GLY A C 1
ATOM 698 O O . GLY A 1 91 ? 0.216 -1.746 -6.525 1.00 68.31 91 GLY A O 1
ATOM 699 N N . ARG A 1 92 ? 0.006 -1.654 -8.763 1.00 63.22 92 ARG A N 1
ATOM 700 C CA . ARG A 1 92 ? 0.897 -2.785 -9.055 1.00 63.22 92 ARG A CA 1
ATOM 701 C C . ARG A 1 92 ? 2.306 -2.383 -8.607 1.00 63.22 92 ARG A C 1
ATOM 703 O O . ARG A 1 92 ? 2.749 -1.315 -9.043 1.00 63.22 92 ARG A O 1
ATOM 710 N N . PRO A 1 93 ? 3.022 -3.194 -7.801 1.00 62.28 93 PRO A N 1
ATOM 711 C CA . PRO A 1 93 ? 4.411 -2.900 -7.484 1.00 62.28 93 PRO A CA 1
ATOM 712 C C . PRO A 1 93 ? 5.143 -2.705 -8.806 1.00 62.28 93 PRO A C 1
ATOM 714 O O . PRO A 1 93 ? 5.042 -3.533 -9.719 1.00 62.28 93 PRO A O 1
ATOM 717 N N . ALA A 1 94 ? 5.792 -1.555 -8.959 1.00 62.72 94 ALA A N 1
ATOM 718 C CA . ALA A 1 94 ? 6.580 -1.293 -10.142 1.00 62.72 94 ALA A CA 1
ATOM 719 C C . ALA A 1 94 ? 7.714 -2.319 -10.123 1.00 62.72 94 ALA A C 1
ATOM 721 O O . ALA A 1 94 ? 8.675 -2.146 -9.387 1.00 62.72 94 ALA A O 1
ATOM 722 N N . LEU A 1 95 ? 7.569 -3.395 -10.903 1.00 60.31 95 LEU A N 1
ATOM 723 C CA . LEU A 1 95 ? 8.534 -4.496 -11.028 1.00 60.31 95 LEU A CA 1
ATOM 724 C C . LEU A 1 95 ? 9.976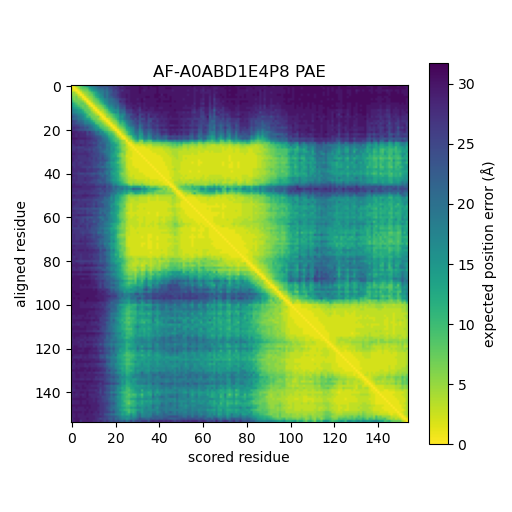 -3.981 -11.156 1.00 60.31 95 LEU A C 1
ATOM 726 O O . LEU A 1 95 ? 10.915 -4.584 -10.665 1.00 60.31 95 LEU A O 1
ATOM 730 N N . VAL A 1 96 ? 10.112 -2.816 -11.780 1.00 58.72 96 VAL A N 1
ATOM 731 C CA . VAL A 1 96 ? 11.367 -2.137 -12.071 1.00 58.72 96 VAL A CA 1
ATOM 732 C C . VAL A 1 96 ? 11.911 -1.312 -10.894 1.00 58.72 96 VAL A C 1
ATOM 734 O O . VAL A 1 96 ? 13.116 -1.167 -10.746 1.00 58.72 96 VAL A O 1
ATOM 737 N N . LYS A 1 97 ? 11.039 -0.802 -10.014 1.00 61.09 97 LYS A N 1
ATOM 738 C CA . LYS A 1 97 ? 11.424 0.030 -8.859 1.00 61.09 97 LYS A CA 1
ATOM 739 C C . LYS A 1 97 ? 12.141 -0.778 -7.764 1.00 61.09 97 LYS A C 1
ATOM 741 O O . LYS A 1 97 ? 12.781 -0.173 -6.917 1.00 61.09 97 LYS A O 1
ATOM 746 N N . ASN A 1 98 ? 12.061 -2.110 -7.821 1.00 63.38 98 ASN A N 1
ATOM 747 C CA . ASN A 1 98 ? 12.704 -3.036 -6.883 1.00 63.38 98 ASN A CA 1
ATOM 748 C C . ASN A 1 98 ? 13.897 -3.798 -7.490 1.00 63.38 98 ASN A C 1
ATOM 750 O O . ASN A 1 98 ? 14.367 -4.749 -6.873 1.00 63.38 98 ASN A O 1
ATOM 754 N N . LEU A 1 99 ? 14.358 -3.452 -8.698 1.00 71.31 99 LEU A N 1
ATOM 755 C CA . LEU A 1 99 ? 15.569 -4.071 -9.241 1.00 71.31 99 LEU A CA 1
ATOM 756 C C . LEU A 1 99 ? 16.803 -3.478 -8.560 1.00 71.31 99 LEU A C 1
ATOM 758 O O . LEU A 1 99 ? 16.913 -2.255 -8.435 1.00 71.31 99 LEU A O 1
ATOM 762 N N . ASP A 1 100 ? 17.703 -4.364 -8.141 1.00 81.25 100 ASP A N 1
ATOM 763 C CA . ASP A 1 100 ? 18.934 -4.013 -7.441 1.00 81.25 100 ASP A CA 1
ATOM 764 C C . ASP A 1 100 ? 19.865 -3.157 -8.320 1.00 81.25 100 ASP A C 1
ATOM 766 O O . ASP A 1 100 ? 19.861 -3.252 -9.554 1.00 81.25 100 ASP A O 1
ATOM 770 N N . GLU A 1 101 ? 20.683 -2.311 -7.692 1.00 84.50 101 GLU A N 1
ATOM 771 C CA . GLU A 1 101 ? 21.649 -1.458 -8.399 1.00 84.50 101 GLU A CA 1
ATOM 772 C C . GLU A 1 101 ? 22.698 -2.284 -9.159 1.00 84.50 101 GLU A C 1
ATOM 774 O O . GLU A 1 101 ? 23.157 -1.884 -10.237 1.00 84.50 101 GLU A O 1
ATOM 779 N N . SER A 1 102 ? 23.012 -3.485 -8.664 1.00 85.88 102 SER A N 1
ATOM 780 C CA . SER A 1 102 ? 23.864 -4.453 -9.363 1.00 85.88 102 SER A CA 1
ATOM 781 C C . SER A 1 102 ? 23.279 -4.829 -10.730 1.00 85.88 102 SER A C 1
ATOM 783 O O . SER A 1 102 ? 23.933 -4.681 -11.764 1.00 85.88 102 SER A O 1
ATOM 785 N N . THR A 1 103 ? 21.998 -5.207 -10.756 1.00 85.31 103 THR A N 1
ATOM 786 C CA . THR A 1 103 ? 21.265 -5.576 -11.972 1.00 85.31 103 THR A CA 1
ATOM 787 C C . THR A 1 103 ? 21.230 -4.402 -12.945 1.00 85.31 103 THR A C 1
ATOM 789 O O . THR A 1 103 ? 21.418 -4.578 -14.151 1.00 85.31 103 THR A O 1
ATOM 792 N N . LYS A 1 104 ? 21.062 -3.176 -12.427 1.00 86.25 104 LYS A N 1
ATOM 793 C CA . LYS A 1 104 ? 21.079 -1.976 -13.266 1.00 86.25 104 LYS A CA 1
ATOM 794 C C . LYS A 1 104 ? 22.409 -1.758 -13.960 1.00 86.25 104 LYS A C 1
ATOM 796 O O . LYS A 1 104 ? 22.437 -1.435 -15.149 1.00 86.25 104 LYS A O 1
ATOM 801 N N . THR A 1 105 ? 23.494 -1.941 -13.225 1.00 89.19 105 THR A N 1
ATOM 802 C CA . THR A 1 105 ? 24.854 -1.773 -13.735 1.00 89.19 105 THR A CA 1
ATOM 803 C C . THR A 1 105 ? 25.157 -2.788 -14.832 1.00 89.19 105 THR A C 1
ATOM 805 O O . THR A 1 105 ? 25.636 -2.405 -15.899 1.00 89.19 105 THR A O 1
ATOM 808 N N . ILE A 1 106 ? 24.788 -4.056 -14.629 1.00 89.00 106 ILE A N 1
ATOM 809 C CA . ILE A 1 106 ? 25.010 -5.115 -15.621 1.00 89.00 106 ILE A CA 1
ATOM 810 C C . ILE A 1 106 ? 24.237 -4.824 -16.915 1.00 89.00 106 ILE A C 1
ATOM 812 O O . ILE A 1 106 ? 24.804 -4.906 -18.003 1.00 89.00 106 ILE A O 1
ATOM 816 N N . ILE A 1 107 ? 22.964 -4.419 -16.832 1.00 88.12 107 ILE A N 1
ATOM 817 C CA . ILE A 1 107 ? 22.180 -4.104 -18.037 1.00 88.12 107 ILE A CA 1
ATOM 818 C C . ILE A 1 107 ? 22.753 -2.878 -18.770 1.00 88.12 107 ILE A C 1
ATOM 820 O O . ILE A 1 107 ? 22.814 -2.889 -19.999 1.00 88.12 107 ILE A O 1
ATOM 824 N N . ARG A 1 108 ? 23.247 -1.848 -18.060 1.00 89.75 108 ARG A N 1
ATOM 825 C CA . ARG A 1 108 ? 23.965 -0.728 -18.705 1.00 89.75 108 ARG A CA 1
ATOM 826 C C . ARG A 1 108 ? 25.204 -1.206 -19.452 1.00 89.75 108 ARG A C 1
ATOM 828 O O . ARG A 1 108 ? 25.429 -0.766 -20.572 1.00 89.75 108 ARG A O 1
ATOM 835 N N . GLN A 1 109 ? 25.991 -2.099 -18.856 1.00 91.12 109 GLN A N 1
ATOM 836 C CA . GLN A 1 109 ? 27.173 -2.666 -19.509 1.00 91.12 109 GLN A CA 1
ATOM 837 C C . GLN A 1 109 ? 26.797 -3.442 -20.773 1.00 91.12 109 GLN A C 1
ATOM 839 O O . GLN A 1 109 ? 27.444 -3.273 -21.804 1.00 91.12 109 GLN A O 1
ATOM 844 N N . ILE A 1 110 ? 25.721 -4.233 -20.722 1.00 91.00 110 ILE A N 1
ATOM 845 C CA . ILE A 1 110 ? 25.191 -4.945 -21.890 1.00 91.00 110 ILE A CA 1
ATOM 846 C C . ILE A 1 110 ? 24.834 -3.950 -22.993 1.00 91.00 110 ILE A C 1
ATOM 848 O O . ILE A 1 110 ? 25.327 -4.090 -24.109 1.00 91.00 110 ILE A O 1
ATOM 852 N N . VAL A 1 111 ? 24.046 -2.918 -22.684 1.00 90.44 111 VAL A N 1
ATOM 853 C CA . VAL A 1 111 ? 23.659 -1.878 -23.651 1.00 90.44 111 VAL A CA 1
ATOM 854 C C . VAL A 1 111 ? 24.891 -1.162 -24.221 1.00 90.44 111 VAL A C 1
ATOM 856 O O . VAL A 1 111 ? 25.014 -1.037 -25.437 1.00 90.44 111 VAL A O 1
ATOM 859 N N . ASN A 1 112 ? 25.844 -0.772 -23.371 1.00 90.56 112 ASN A N 1
ATOM 860 C CA . ASN A 1 112 ? 27.095 -0.132 -23.784 1.00 90.56 112 ASN A CA 1
ATOM 861 C C . ASN A 1 112 ? 27.939 -1.024 -24.702 1.00 90.56 112 ASN A C 1
ATOM 863 O O . ASN A 1 112 ? 28.556 -0.518 -25.635 1.00 90.56 112 ASN A O 1
ATOM 867 N N . SER A 1 113 ? 27.917 -2.344 -24.498 1.00 92.56 113 SER A N 1
ATOM 868 C CA . SER A 1 113 ? 28.649 -3.280 -25.354 1.00 92.56 113 SER A CA 1
ATOM 869 C C . SER A 1 113 ? 28.172 -3.252 -26.810 1.00 92.56 113 SER A C 1
ATOM 871 O O . SER A 1 113 ? 28.990 -3.424 -27.709 1.00 92.56 113 SER A O 1
ATOM 873 N N . PHE A 1 114 ? 26.883 -2.989 -27.065 1.00 92.69 114 PHE A N 1
ATOM 874 C CA . PHE A 1 114 ? 26.370 -2.821 -28.430 1.00 92.69 114 PHE A CA 1
ATOM 875 C C . PHE A 1 114 ? 26.955 -1.567 -29.082 1.00 92.69 114 PHE A C 1
ATOM 877 O O . PHE A 1 114 ? 27.422 -1.634 -30.216 1.00 92.69 114 PHE A O 1
ATOM 884 N N . PHE A 1 115 ? 27.026 -0.455 -28.343 1.00 90.69 115 PHE A N 1
ATOM 885 C CA . PHE A 1 115 ? 27.648 0.774 -28.838 1.00 90.69 115 PHE A CA 1
ATOM 886 C C . PHE A 1 115 ? 29.140 0.590 -29.128 1.00 90.69 115 PHE A C 1
ATOM 888 O O . PHE A 1 115 ? 29.615 1.055 -30.157 1.00 90.69 115 PHE A O 1
ATOM 895 N N . SER A 1 116 ? 29.870 -0.150 -28.286 1.00 92.19 116 SER A N 1
ATOM 896 C CA . SER A 1 116 ? 31.278 -0.487 -28.545 1.00 92.19 116 SER A CA 1
ATOM 897 C C . SER A 1 116 ? 31.476 -1.328 -29.810 1.00 92.19 116 SER A C 1
ATOM 899 O O . SER A 1 116 ? 32.535 -1.259 -30.425 1.00 92.19 116 SER A O 1
ATOM 901 N N . ARG A 1 117 ? 30.464 -2.107 -30.213 1.00 93.62 117 ARG A N 1
ATOM 902 C CA . ARG A 1 117 ? 30.454 -2.883 -31.462 1.00 93.62 117 ARG A CA 1
ATOM 903 C C . ARG A 1 117 ? 29.878 -2.113 -32.660 1.00 93.62 117 ARG A C 1
ATOM 905 O O . ARG A 1 117 ? 29.728 -2.703 -33.723 1.00 93.62 117 ARG A O 1
ATOM 912 N N . ASN A 1 118 ? 29.554 -0.823 -32.513 1.00 91.94 118 ASN A N 1
ATOM 913 C CA . ASN A 1 118 ? 28.832 -0.019 -33.512 1.00 91.94 118 ASN A CA 1
ATOM 914 C C . ASN A 1 118 ? 27.476 -0.625 -33.938 1.00 91.94 118 ASN A C 1
ATOM 916 O O . ASN A 1 118 ? 27.010 -0.428 -35.059 1.00 91.94 118 ASN A O 1
ATOM 920 N N . GLU A 1 119 ? 26.816 -1.351 -33.035 1.00 91.81 119 GLU A N 1
ATOM 921 C CA . GLU A 1 119 ? 25.497 -1.943 -33.251 1.00 91.81 119 GLU A CA 1
ATOM 922 C C . GLU A 1 119 ? 24.415 -1.142 -32.523 1.00 91.81 119 GLU A C 1
ATOM 924 O O . GLU A 1 119 ? 24.600 -0.700 -31.390 1.00 91.81 119 GLU A O 1
ATOM 929 N N . ILE A 1 120 ? 23.232 -1.015 -33.130 1.00 88.88 120 ILE A N 1
ATOM 930 C CA . ILE A 1 120 ? 22.083 -0.375 -32.475 1.00 88.88 120 ILE A CA 1
ATOM 931 C C . ILE A 1 120 ? 21.483 -1.348 -31.437 1.00 88.88 120 ILE A C 1
ATOM 933 O O . ILE A 1 120 ? 20.998 -2.422 -31.833 1.00 88.88 120 ILE A O 1
ATOM 937 N N . PRO A 1 121 ? 21.451 -0.999 -30.132 1.00 88.94 121 PRO A N 1
ATOM 938 C CA . PRO A 1 121 ? 20.856 -1.835 -29.091 1.00 88.94 121 PRO A CA 1
ATOM 939 C C . PRO A 1 121 ? 19.327 -1.786 -29.175 1.00 88.94 121 PRO A C 1
ATOM 941 O O . PRO A 1 121 ? 18.657 -0.990 -28.524 1.00 88.94 121 PRO A O 1
ATOM 944 N N . THR A 1 122 ? 18.750 -2.654 -30.001 1.00 90.94 122 THR A N 1
ATOM 945 C CA . THR A 1 122 ? 17.293 -2.830 -30.057 1.00 90.94 122 THR A CA 1
ATOM 946 C C . THR A 1 122 ? 16.806 -3.597 -28.830 1.00 90.94 122 THR A C 1
ATOM 948 O O . THR A 1 122 ? 17.495 -4.493 -28.342 1.00 90.94 122 THR A O 1
ATOM 951 N N . LEU A 1 123 ? 15.584 -3.309 -28.377 1.00 90.88 123 LEU A N 1
ATOM 952 C CA . LEU A 1 123 ? 14.980 -3.964 -27.215 1.00 90.88 123 LEU A CA 1
ATOM 953 C C . LEU A 1 123 ? 15.003 -5.501 -27.303 1.00 90.88 123 LEU A C 1
ATOM 955 O O . LEU A 1 123 ? 15.267 -6.151 -26.300 1.00 90.88 123 LEU A O 1
ATOM 959 N N . ASP A 1 124 ? 14.771 -6.079 -28.487 1.00 92.38 124 ASP A N 1
ATOM 960 C CA . ASP A 1 124 ? 14.863 -7.531 -28.718 1.00 92.38 124 ASP A CA 1
ATOM 961 C C . ASP A 1 124 ? 16.272 -8.075 -28.480 1.00 92.38 124 ASP A C 1
ATOM 963 O O . ASP A 1 124 ? 16.435 -9.061 -27.771 1.00 92.38 124 ASP A O 1
ATOM 967 N N . LYS A 1 125 ? 17.294 -7.399 -29.016 1.00 92.12 125 LYS A N 1
ATOM 968 C CA . LYS A 1 125 ? 18.697 -7.816 -28.880 1.00 92.12 125 LYS A CA 1
ATOM 969 C C . LYS A 1 125 ? 19.147 -7.778 -27.424 1.00 92.12 125 LYS A C 1
ATOM 971 O O . LYS A 1 125 ? 19.767 -8.718 -26.939 1.00 92.12 125 LYS A O 1
ATOM 976 N N . VAL A 1 126 ? 18.789 -6.705 -26.718 1.00 91.38 126 VAL A N 1
ATOM 977 C CA . VAL A 1 126 ? 19.091 -6.563 -25.290 1.00 91.38 126 VAL A CA 1
ATOM 978 C C . VAL A 1 126 ? 18.331 -7.614 -24.479 1.00 91.38 126 VAL A C 1
ATOM 980 O O . VAL A 1 126 ? 18.904 -8.200 -23.569 1.00 91.38 126 VAL A O 1
ATOM 983 N N . LEU A 1 127 ? 17.069 -7.901 -24.819 1.00 93.62 127 LEU A N 1
ATOM 984 C CA . LEU A 1 127 ? 16.275 -8.928 -24.142 1.00 93.62 127 LEU A CA 1
ATOM 985 C C . LEU A 1 127 ? 16.884 -10.322 -24.294 1.00 93.62 127 LEU A C 1
ATOM 987 O O . LEU A 1 127 ? 16.966 -11.048 -23.306 1.00 93.62 127 LEU A O 1
ATOM 991 N N . SER A 1 128 ? 17.317 -10.680 -25.503 1.00 92.56 128 SER A N 1
ATOM 992 C CA . SER A 1 128 ? 17.994 -11.951 -25.770 1.00 92.56 128 SER A CA 1
ATOM 993 C C . SER A 1 128 ? 19.279 -12.086 -24.955 1.00 92.56 128 SER A C 1
ATOM 995 O O . SER A 1 128 ? 19.474 -13.109 -24.309 1.00 92.56 128 SER A O 1
ATOM 997 N N . GLU A 1 129 ? 20.112 -11.045 -24.918 1.00 91.56 129 GLU A N 1
ATOM 998 C CA . GLU A 1 129 ? 21.372 -11.057 -24.165 1.00 91.56 129 GLU A CA 1
ATOM 999 C C . GLU A 1 129 ? 21.138 -11.134 -22.646 1.00 91.56 129 GLU A C 1
ATOM 1001 O O . GLU A 1 129 ? 21.809 -11.886 -21.943 1.00 91.56 129 GLU A O 1
ATOM 1006 N N . VAL A 1 130 ? 20.148 -10.397 -22.129 1.00 90.38 130 VAL A N 1
ATOM 1007 C CA . VAL A 1 130 ? 19.790 -10.421 -20.702 1.00 90.38 130 VAL A CA 1
ATOM 1008 C C . VAL A 1 130 ? 19.260 -11.792 -20.292 1.00 90.38 130 VAL A C 1
ATOM 1010 O O . VAL A 1 130 ? 19.721 -12.347 -19.299 1.00 90.38 130 VAL A O 1
ATOM 1013 N N . ASN A 1 131 ? 18.332 -12.361 -21.065 1.00 90.62 131 ASN A N 1
ATOM 1014 C CA . ASN A 1 131 ? 17.745 -13.667 -20.765 1.00 90.62 131 ASN A CA 1
ATOM 1015 C C . ASN A 1 131 ? 18.715 -14.833 -21.037 1.00 90.62 131 ASN A C 1
ATOM 1017 O O . ASN A 1 131 ? 18.481 -15.937 -20.551 1.00 90.62 131 ASN A O 1
ATOM 1021 N N . SER A 1 132 ? 19.808 -14.613 -21.773 1.00 90.06 132 SER A N 1
ATOM 1022 C CA . SER A 1 132 ? 20.867 -15.612 -21.957 1.00 90.06 132 SER A CA 1
ATOM 1023 C C . SER A 1 132 ? 21.799 -15.735 -20.746 1.00 90.06 132 SER A C 1
ATOM 1025 O O . SER A 1 132 ? 22.526 -16.725 -20.645 1.00 90.06 132 SER A O 1
ATOM 1027 N N . ARG A 1 133 ? 21.825 -14.749 -19.841 1.00 86.88 133 ARG A N 1
ATOM 1028 C CA . ARG A 1 133 ? 22.725 -14.744 -18.681 1.00 86.88 133 ARG A CA 1
ATOM 1029 C C . ARG A 1 133 ? 22.036 -15.359 -17.458 1.00 86.88 133 ARG A C 1
ATOM 1031 O O . ARG A 1 133 ? 20.985 -14.860 -17.060 1.00 86.88 133 ARG A O 1
ATOM 1038 N N . PRO A 1 134 ? 22.623 -16.386 -16.816 1.00 84.56 134 PRO A N 1
ATOM 1039 C CA . PRO A 1 134 ? 22.043 -16.994 -15.616 1.00 84.56 134 PRO A CA 1
ATOM 1040 C C . PRO A 1 134 ? 22.095 -16.062 -14.395 1.00 84.56 134 PRO A C 1
ATOM 1042 O O . PRO A 1 134 ? 21.282 -16.200 -13.486 1.00 84.56 134 PRO A O 1
ATOM 1045 N N . ASP A 1 135 ? 23.007 -15.085 -14.402 1.00 82.88 135 ASP A N 1
ATOM 1046 C CA . ASP A 1 135 ? 23.220 -14.130 -13.306 1.00 82.88 135 ASP A CA 1
ATOM 1047 C C . ASP A 1 135 ? 22.147 -13.027 -13.243 1.00 82.88 135 ASP A C 1
ATOM 1049 O O . ASP A 1 135 ? 22.142 -12.207 -12.323 1.00 82.88 135 ASP A O 1
ATOM 1053 N N . LEU A 1 136 ? 21.254 -12.964 -14.239 1.00 83.56 136 LEU A N 1
ATOM 1054 C CA . LEU A 1 136 ? 20.216 -11.946 -14.352 1.00 83.56 136 LEU A CA 1
ATOM 1055 C C . LEU A 1 136 ? 18.814 -12.553 -14.225 1.00 83.56 136 LEU A C 1
ATOM 1057 O O . LEU A 1 136 ? 18.557 -13.665 -14.692 1.00 83.56 136 LEU A O 1
ATOM 1061 N N . PRO A 1 137 ? 17.861 -11.811 -13.634 1.00 81.62 137 PRO A N 1
ATOM 1062 C CA . PRO A 1 137 ? 16.482 -12.257 -13.589 1.00 81.62 137 PRO A CA 1
ATOM 1063 C C . PRO A 1 137 ? 15.887 -12.269 -14.998 1.00 81.62 137 PRO A C 1
ATOM 1065 O O . PRO A 1 137 ? 15.909 -11.260 -15.708 1.00 81.62 137 PRO A O 1
ATOM 1068 N N . GLN A 1 138 ? 15.278 -13.397 -15.360 1.00 85.12 138 GLN A N 1
ATOM 1069 C CA . GLN A 1 138 ? 14.494 -13.518 -16.585 1.00 85.12 138 GLN A CA 1
ATOM 1070 C C . GLN A 1 138 ? 13.404 -12.447 -16.605 1.00 85.12 138 GLN A C 1
ATOM 1072 O O .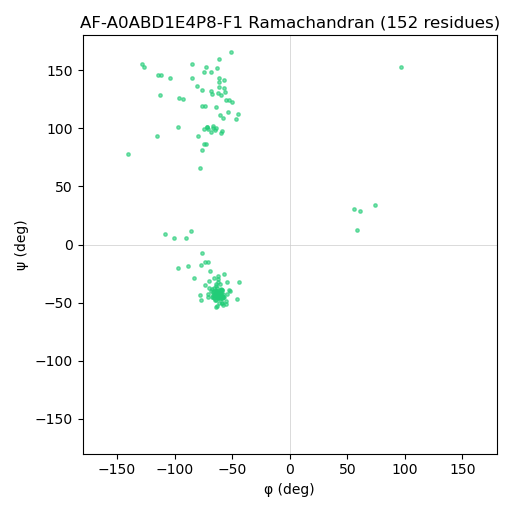 GLN A 1 138 ? 12.586 -12.344 -15.684 1.00 85.12 138 GLN A O 1
ATOM 1077 N N . MET A 1 139 ? 13.386 -11.637 -17.659 1.00 85.38 139 MET A N 1
ATOM 1078 C CA . MET A 1 139 ? 12.470 -10.509 -17.759 1.00 85.38 139 MET A CA 1
ATOM 1079 C C . MET A 1 139 ? 11.658 -10.545 -19.049 1.00 85.38 139 MET A C 1
ATOM 1081 O O . MET A 1 139 ? 12.067 -11.089 -20.071 1.00 85.38 139 MET A O 1
ATOM 1085 N N . SER A 1 140 ? 10.465 -9.949 -19.009 1.00 88.88 140 SER A N 1
ATOM 1086 C CA . SER A 1 140 ? 9.646 -9.764 -20.212 1.00 88.88 140 SER A CA 1
ATOM 1087 C C . SER A 1 140 ? 10.054 -8.496 -20.964 1.00 88.88 140 SER A C 1
ATOM 1089 O O . SER A 1 140 ? 10.490 -7.519 -20.351 1.00 88.88 140 SER A O 1
ATOM 1091 N N . ARG A 1 141 ? 9.793 -8.450 -22.278 1.00 90.75 141 ARG A N 1
ATOM 1092 C CA . ARG A 1 141 ? 9.999 -7.264 -23.136 1.00 90.75 141 ARG A CA 1
ATOM 1093 C C . ARG A 1 141 ? 9.465 -5.970 -22.512 1.00 90.75 141 ARG A C 1
ATOM 1095 O O . ARG A 1 141 ? 10.152 -4.955 -22.473 1.00 90.75 141 ARG A O 1
ATOM 1102 N N . SER A 1 142 ? 8.240 -6.016 -21.981 1.00 88.50 142 SER A N 1
ATOM 1103 C CA . SER A 1 142 ? 7.595 -4.853 -21.352 1.00 88.50 142 SER A CA 1
ATOM 1104 C C . SER A 1 142 ? 8.301 -4.387 -20.072 1.00 88.50 142 SER A C 1
ATOM 1106 O O . SER A 1 142 ? 8.258 -3.205 -19.734 1.00 88.50 142 SER A O 1
ATOM 1108 N N . SER A 1 143 ? 8.950 -5.312 -19.364 1.00 86.50 143 SER A N 1
ATOM 1109 C CA . SER A 1 143 ? 9.703 -5.029 -18.141 1.00 86.50 143 SER A CA 1
ATOM 1110 C C . SER A 1 143 ? 11.051 -4.412 -18.481 1.0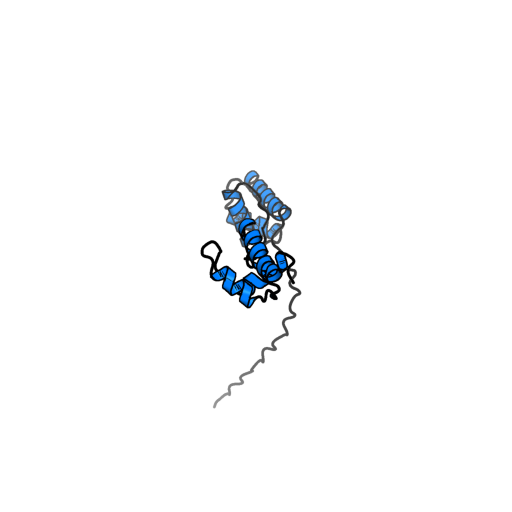0 86.50 143 SER A C 1
ATOM 1112 O O . SER A 1 143 ? 11.399 -3.392 -17.893 1.00 86.50 143 SER A O 1
ATOM 1114 N N . LEU A 1 144 ? 11.741 -4.957 -19.489 1.00 89.19 144 LEU A N 1
ATOM 1115 C CA . LEU A 1 144 ? 12.986 -4.397 -20.008 1.00 89.19 144 LEU A CA 1
ATOM 1116 C C . LEU A 1 144 ? 12.780 -2.987 -20.578 1.00 89.19 144 LEU A C 1
ATOM 1118 O O . LEU A 1 144 ? 13.560 -2.094 -20.284 1.00 89.19 144 LEU A O 1
ATOM 1122 N N . TYR A 1 145 ? 11.692 -2.737 -21.310 1.00 89.31 145 TYR A N 1
ATOM 1123 C CA . TYR A 1 145 ? 11.395 -1.396 -21.827 1.00 89.31 145 TYR A CA 1
ATOM 1124 C C . TYR A 1 145 ? 11.231 -0.355 -20.711 1.00 89.31 145 TYR A C 1
ATOM 1126 O O . TYR A 1 145 ? 11.804 0.733 -20.757 1.00 89.31 145 TYR A O 1
ATOM 1134 N N . LYS A 1 146 ? 10.456 -0.691 -19.672 1.00 85.62 146 LYS A N 1
ATOM 1135 C CA . LYS A 1 146 ? 10.285 0.185 -18.502 1.00 85.62 146 LYS A CA 1
ATOM 1136 C C . LYS A 1 146 ? 11.602 0.376 -17.753 1.00 85.62 146 LYS A C 1
ATOM 1138 O O . LYS A 1 146 ? 11.844 1.458 -17.233 1.00 85.62 146 LYS A O 1
ATOM 1143 N N . PHE A 1 147 ? 12.427 -0.665 -17.710 1.00 84.31 147 PHE A N 1
ATOM 1144 C CA . PHE A 1 147 ? 13.763 -0.627 -17.144 1.00 84.31 147 PHE A CA 1
ATOM 1145 C C . PHE A 1 147 ? 14.683 0.336 -17.895 1.00 84.31 147 PHE A C 1
ATOM 1147 O O . PHE A 1 147 ? 15.204 1.260 -17.279 1.00 84.31 147 PHE A O 1
ATOM 1154 N N . MET A 1 148 ? 14.799 0.197 -19.217 1.00 85.69 148 MET A N 1
ATOM 1155 C CA . MET A 1 148 ? 15.592 1.091 -20.067 1.00 85.69 148 MET A CA 1
ATOM 1156 C C . MET A 1 148 ? 15.177 2.557 -19.886 1.00 85.69 148 MET A C 1
ATOM 1158 O O . MET A 1 148 ? 16.033 3.409 -19.659 1.00 85.69 148 MET A O 1
ATOM 1162 N N . LYS A 1 149 ? 13.866 2.832 -19.813 1.00 84.75 149 LYS A N 1
ATOM 1163 C CA . LYS A 1 149 ? 13.362 4.173 -19.476 1.00 84.75 149 LYS A CA 1
ATOM 1164 C C . LYS A 1 149 ? 13.827 4.689 -18.115 1.00 84.75 149 LYS A C 1
ATOM 1166 O O . LYS A 1 149 ? 14.106 5.873 -17.992 1.00 84.75 149 LYS A O 1
ATOM 1171 N N . GLN A 1 150 ? 13.891 3.839 -17.090 1.00 81.62 150 GLN A N 1
ATOM 1172 C CA . GLN A 1 150 ? 14.365 4.253 -15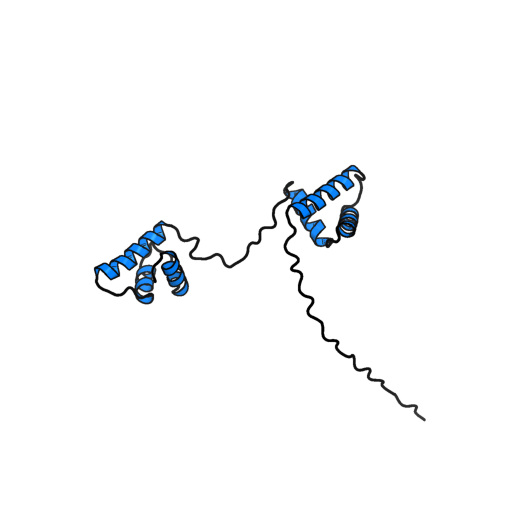.763 1.00 81.62 150 GLN A CA 1
ATOM 1173 C C . GLN A 1 150 ? 15.864 4.539 -15.730 1.00 81.62 150 GLN A C 1
ATOM 1175 O O . GLN A 1 150 ? 16.305 5.388 -14.963 1.00 81.62 150 GLN A O 1
ATOM 1180 N N . ILE A 1 151 ? 16.649 3.836 -16.545 1.00 80.75 151 ILE A N 1
ATOM 1181 C CA . ILE A 1 151 ? 18.091 4.059 -16.644 1.00 80.75 151 ILE A CA 1
ATOM 1182 C C . ILE A 1 151 ? 18.465 5.171 -17.641 1.00 80.75 151 ILE A C 1
ATOM 1184 O O . ILE A 1 151 ? 19.653 5.341 -17.908 1.00 80.75 151 ILE A O 1
ATOM 1188 N N . ASN A 1 152 ? 17.484 5.959 -18.107 1.00 79.75 152 ASN A N 1
ATOM 1189 C CA . ASN A 1 152 ? 17.604 7.055 -19.081 1.00 79.75 152 ASN A CA 1
ATOM 1190 C C . ASN A 1 152 ? 18.114 6.626 -20.467 1.00 79.75 152 ASN A C 1
ATOM 1192 O O . ASN A 1 152 ? 18.731 7.417 -21.175 1.00 79.75 152 ASN A O 1
ATOM 1196 N N . PHE A 1 153 ? 17.846 5.381 -20.865 1.00 75.75 153 PHE A N 1
ATOM 1197 C CA . PHE A 1 153 ? 18.035 4.934 -22.243 1.00 75.75 153 PHE A CA 1
ATOM 1198 C C . PHE A 1 153 ? 16.697 5.030 -22.985 1.00 75.75 153 PHE A C 1
ATOM 1200 O O . PHE A 1 153 ? 15.679 4.511 -22.510 1.00 75.75 153 PHE A O 1
ATOM 1207 N N . HIS A 1 154 ? 16.707 5.735 -24.117 1.00 61.09 154 HIS A N 1
ATOM 1208 C CA . HIS A 1 154 ? 15.534 6.017 -24.945 1.00 61.09 154 HIS A CA 1
ATOM 1209 C C . HIS A 1 154 ? 15.467 5.114 -26.171 1.00 61.09 154 HIS A C 1
ATOM 1211 O O . HIS A 1 154 ? 16.527 4.901 -26.799 1.00 61.09 154 HIS A O 1
#

Sequence (154 aa):
MNPGQSTNSGSRKHLPTVKRKLCNPGHLTVIEKQTLINMYKKILTDNSKSKTVNVVSEIASVVGVAKSTVYRIIKEYKCTKMVSPSEHKGGRPALVKNLDESTKTIIRQIVNSFFSRNEIPTLDKVLSEVNSRPDLPQMSRSSLYKFMKQINFH

Nearest PDB structures (foldseek):
  8rkv-assembly1_R  TM=4.166E-01  e=2.080E-01  Scytonema hofmannii
  8ea4-assembly1_W  TM=3.922E-01  e=1.665E-01  Scytonema hofmannii
  9c4d-assembly1_C  TM=3.206E-01  e=4.786E-01  Bacillus subtilis
  6kta-assembly1_A  TM=3.074E-01  e=9.324E-01  Halalkalibacterium halodurans C-125
  7vf9-assembly1_F  TM=3.163E-01  e=3.741E+00  Pseudomonas aeruginosa PAO1

Radius of gyration: 30.74 Å; Cα contacts (8 Å, |Δi|>4): 81; chains: 1; bounding box: 104×30×66 Å

Secondary structure (DSSP, 8-state):
-------------------------PPPPHHHHHHHHHHHHHHHHH-TT--HHHHHHHHHHHHT--HHHHHHHHHHHHHHSS--------S---TTTT--HHHHHHHHHHHHHHHHTT----HHHHHHHHHH-TTS----HHHHHHHHHHTT--

pLDDT: mean 79.93, std 16.9, range [40.12, 95.44]